Protein AF-A0A1E8BQL6-F1 (afdb_monomer)

Organism: Bacillus mycoides (NCBI:txid1405)

pLDDT: mean 75.91, std 12.11, range [37.91, 88.88]

Foldseek 3Di:
DPPPPPQLFQKEFEAEPVRHGPDIDTDGPVVVVVCVVVVWDWDDDDDSYIYTHDDPVNVVVVVVVVVVVVVVVVD

Radius of gyration: 14.59 Å; Cα contacts (8 Å, |Δi|>4): 88; chains: 1; bounding box: 39×26×45 Å

Solvent-accessible surface area (backbone atoms only — not comparable to full-atom values): 4413 Å² total; per-residue (Å²): 133,84,79,76,70,76,74,66,64,27,39,35,33,35,19,40,91,86,67,48,76,77,46,75,49,75,39,44,72,66,57,54,48,54,45,49,72,71,67,50,51,71,44,80,78,50,93,59,27,34,36,34,49,47,48,74,68,56,47,53,51,50,54,49,53,51,51,52,52,53,53,62,76,73,106

Structure (mmCIF, N/CA/C/O backbone):
data_AF-A0A1E8BQL6-F1
#
_entry.id   AF-A0A1E8BQL6-F1
#
loop_
_atom_site.group_PDB
_atom_site.id
_atom_site.type_symbol
_atom_site.label_atom_id
_atom_site.label_alt_id
_atom_site.label_comp_id
_atom_site.label_asym_id
_atom_site.label_entity_id
_atom_site.label_seq_id
_atom_site.pdbx_PDB_ins_code
_atom_site.Cartn_x
_atom_site.Cartn_y
_atom_site.Cartn_z
_atom_site.occupancy
_atom_site.B_iso_or_equiv
_atom_site.auth_seq_id
_atom_site.auth_comp_id
_atom_site.auth_asym_id
_atom_site.auth_atom_id
_atom_site.pdbx_PDB_model_num
ATOM 1 N N . MET A 1 1 ? -2.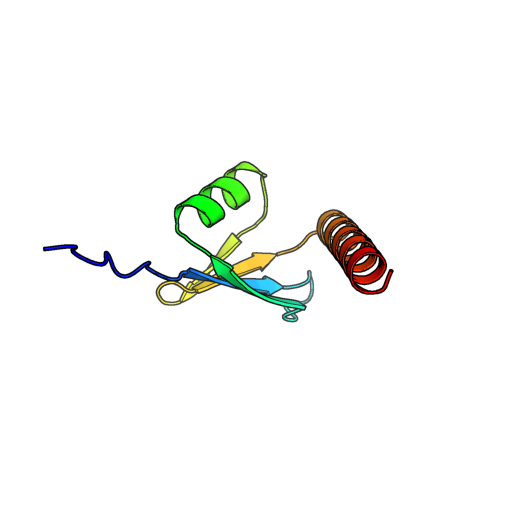345 -14.033 31.843 1.00 37.91 1 MET A N 1
ATOM 2 C CA . MET A 1 1 ? -3.326 -14.067 30.735 1.00 37.91 1 MET A CA 1
ATOM 3 C C . MET A 1 1 ? -2.912 -13.048 29.686 1.00 37.91 1 MET A C 1
ATOM 5 O O . MET A 1 1 ? -3.241 -11.876 29.811 1.00 37.91 1 MET A O 1
ATOM 9 N N . PHE A 1 2 ? -2.148 -13.467 28.679 1.00 39.50 2 PHE A N 1
ATOM 10 C CA . PHE A 1 2 ? -1.890 -12.616 27.521 1.00 39.50 2 PHE A CA 1
ATOM 11 C C . PHE A 1 2 ? -3.148 -12.638 26.656 1.00 39.50 2 PHE A C 1
ATOM 13 O O . PHE A 1 2 ? -3.390 -13.601 25.934 1.00 39.50 2 PHE A O 1
ATOM 20 N N . LYS A 1 3 ? -3.984 -11.600 26.765 1.00 40.47 3 LYS A N 1
ATOM 21 C CA . LYS A 1 3 ? -4.976 -11.317 25.728 1.00 40.47 3 LYS A CA 1
ATOM 22 C C . LYS A 1 3 ? -4.174 -11.011 24.464 1.00 40.47 3 LYS A C 1
ATOM 24 O O . LYS A 1 3 ? -3.678 -9.896 24.315 1.00 40.47 3 LYS A O 1
ATOM 29 N N . LYS A 1 4 ? -3.997 -12.007 23.588 1.00 45.06 4 LYS A N 1
ATOM 30 C CA . LYS A 1 4 ? -3.694 -11.762 22.177 1.00 45.06 4 LYS A CA 1
ATOM 31 C C . LYS A 1 4 ? -4.840 -10.880 21.688 1.00 45.06 4 LYS A C 1
ATOM 33 O O . LYS A 1 4 ? -5.924 -11.380 21.425 1.00 45.06 4 LYS A O 1
ATOM 38 N N . LYS A 1 5 ? -4.638 -9.559 21.698 1.00 50.91 5 LYS A N 1
ATOM 39 C CA . LYS A 1 5 ? -5.471 -8.646 20.924 1.00 50.91 5 LYS A CA 1
ATOM 40 C C . LYS A 1 5 ? -5.325 -9.152 19.501 1.00 50.91 5 LYS A C 1
ATOM 42 O O . LYS A 1 5 ? -4.223 -9.088 18.959 1.00 50.91 5 LYS A O 1
ATOM 47 N N . GLU A 1 6 ? -6.380 -9.764 18.979 1.00 50.94 6 GLU A N 1
ATOM 48 C CA . GLU A 1 6 ? -6.508 -10.034 17.556 1.00 50.94 6 GLU A CA 1
ATOM 49 C C . GLU A 1 6 ? -6.103 -8.744 16.850 1.00 50.94 6 GLU A C 1
ATOM 51 O O . GLU A 1 6 ? -6.721 -7.693 17.043 1.00 50.94 6 GLU A O 1
ATOM 56 N N . LYS A 1 7 ? -4.957 -8.786 16.160 1.00 56.72 7 LYS A N 1
ATOM 57 C CA . LYS A 1 7 ? -4.586 -7.710 15.256 1.00 56.72 7 LYS A CA 1
ATOM 58 C C . LYS A 1 7 ? -5.726 -7.691 14.252 1.00 56.72 7 LYS A C 1
ATOM 60 O O . LYS A 1 7 ? -5.937 -8.672 13.547 1.00 56.72 7 LYS A O 1
ATOM 65 N N . LYS A 1 8 ? -6.522 -6.626 14.272 1.00 57.50 8 LYS A N 1
ATOM 66 C CA . LYS A 1 8 ? -7.424 -6.315 13.174 1.00 57.50 8 LYS A CA 1
ATOM 67 C C . LYS A 1 8 ? -6.522 -6.115 11.962 1.00 57.50 8 LYS A C 1
ATOM 69 O O . LYS A 1 8 ? -5.943 -5.045 11.805 1.00 57.50 8 LYS A O 1
ATOM 74 N N . ASN A 1 9 ? -6.296 -7.190 11.215 1.00 69.25 9 ASN A N 1
ATOM 75 C CA . ASN A 1 9 ? -5.521 -7.155 9.991 1.00 69.25 9 ASN A CA 1
ATOM 76 C C . ASN A 1 9 ? -6.389 -6.408 8.987 1.00 69.25 9 ASN A C 1
ATOM 78 O O . ASN A 1 9 ? -7.418 -6.918 8.550 1.00 69.25 9 ASN A O 1
ATOM 82 N N . ILE A 1 10 ? -6.040 -5.152 8.737 1.00 81.94 10 ILE A N 1
ATOM 83 C CA . ILE A 1 10 ? -6.659 -4.375 7.682 1.00 81.94 10 ILE A CA 1
ATOM 84 C C . ILE A 1 10 ? -6.050 -4.855 6.383 1.00 81.94 10 ILE A C 1
ATOM 86 O O . ILE A 1 10 ? -4.837 -4.778 6.199 1.00 81.94 10 ILE A O 1
ATOM 90 N N . HIS A 1 11 ? -6.904 -5.315 5.488 1.00 86.00 11 HIS A N 1
ATOM 91 C CA . HIS A 1 11 ? -6.487 -5.720 4.168 1.00 86.00 11 HIS A CA 1
ATOM 92 C C . HIS A 1 11 ? -6.400 -4.488 3.272 1.00 86.00 11 HIS A C 1
ATOM 94 O O . HIS A 1 11 ? -7.368 -3.736 3.139 1.00 86.00 11 HIS A O 1
ATOM 100 N N . VAL A 1 12 ? -5.239 -4.253 2.674 1.00 84.25 12 VAL A N 1
ATOM 101 C CA . VAL A 1 12 ? -4.997 -3.097 1.817 1.00 84.25 12 VAL A CA 1
ATOM 102 C C . VAL A 1 12 ? -4.583 -3.560 0.430 1.00 84.25 12 VAL A C 1
ATOM 104 O O . VAL A 1 12 ? -3.651 -4.344 0.265 1.00 84.25 12 VAL A O 1
ATOM 107 N N . ARG A 1 13 ? -5.281 -3.048 -0.578 1.00 88.31 13 ARG A N 1
ATOM 108 C CA . ARG A 1 13 ? -5.039 -3.308 -1.992 1.00 88.31 13 ARG A CA 1
ATOM 109 C C . ARG A 1 13 ? -4.451 -2.067 -2.629 1.00 88.31 13 ARG A C 1
ATOM 111 O O . ARG A 1 13 ? -5.118 -1.047 -2.747 1.00 88.31 13 ARG A O 1
ATOM 118 N N . LEU A 1 14 ? -3.201 -2.143 -3.043 1.00 86.88 14 LEU A N 1
ATOM 119 C CA . LEU A 1 14 ? -2.590 -1.131 -3.879 1.00 86.88 14 LEU A CA 1
ATOM 120 C C . LEU A 1 14 ? -3.137 -1.279 -5.295 1.00 86.88 14 LEU A C 1
ATOM 122 O O . LEU A 1 14 ? -2.919 -2.306 -5.938 1.00 86.88 1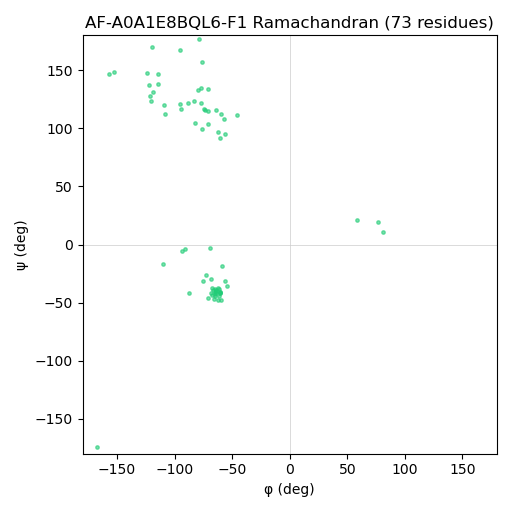4 LEU A O 1
ATOM 126 N N . VAL A 1 15 ? -3.834 -0.257 -5.772 1.00 87.31 15 VAL A N 1
ATOM 127 C CA . VAL A 1 15 ? -4.409 -0.200 -7.114 1.00 87.31 15 VAL A CA 1
ATOM 128 C C . VAL A 1 15 ? -3.740 0.898 -7.936 1.00 87.31 15 VAL A C 1
ATOM 130 O O . VAL A 1 15 ? -3.326 1.932 -7.403 1.00 87.31 15 VAL A O 1
ATOM 133 N N . ASN A 1 16 ? -3.614 0.680 -9.245 1.00 85.44 16 ASN A N 1
ATOM 134 C CA . ASN A 1 16 ? -3.135 1.709 -10.168 1.00 85.44 16 ASN A CA 1
ATOM 135 C C . ASN A 1 16 ? -4.258 2.715 -10.492 1.00 85.44 16 ASN A C 1
ATOM 137 O O . ASN A 1 16 ? -5.415 2.544 -10.102 1.00 85.44 16 ASN A O 1
ATOM 141 N N . LYS A 1 17 ? -3.943 3.758 -11.271 1.00 82.00 17 LYS A N 1
ATOM 142 C CA . LYS A 1 17 ? -4.939 4.736 -11.755 1.00 82.00 17 LYS A CA 1
ATOM 143 C C . LYS A 1 17 ? -6.071 4.124 -12.595 1.00 82.00 17 LYS A C 1
ATOM 145 O O . LYS A 1 17 ? -7.102 4.765 -12.766 1.00 82.00 17 LYS A O 1
ATOM 150 N N . GLN A 1 18 ? -5.881 2.916 -13.124 1.00 82.94 18 GLN A N 1
ATOM 151 C CA . GLN A 1 18 ? -6.874 2.169 -13.901 1.00 82.94 18 GLN A CA 1
ATOM 152 C C . GLN A 1 18 ? -7.743 1.254 -13.015 1.00 82.94 18 GLN A C 1
ATOM 154 O O . GLN A 1 18 ? -8.678 0.638 -13.519 1.00 82.94 18 GLN A O 1
ATOM 159 N N . GLY A 1 19 ? -7.466 1.184 -11.706 1.00 80.94 19 GLY A N 1
ATOM 160 C CA . GLY A 1 19 ? -8.156 0.305 -10.762 1.00 80.94 19 GLY A CA 1
ATOM 161 C C . GLY A 1 19 ? -7.649 -1.140 -10.764 1.00 80.94 19 GLY A C 1
ATOM 162 O O . GLY A 1 19 ? -8.283 -2.003 -10.163 1.00 80.94 19 GLY A O 1
ATOM 163 N N . GLU A 1 20 ? -6.527 -1.432 -11.423 1.00 85.31 20 GLU A N 1
ATOM 164 C CA . GLU A 1 20 ? -5.920 -2.764 -11.384 1.00 85.31 20 GLU A CA 1
ATOM 165 C C . GLU A 1 20 ? -5.124 -2.942 -10.096 1.00 85.31 20 GLU A C 1
ATOM 167 O O . GLU A 1 20 ? -4.324 -2.078 -9.725 1.00 85.31 20 GLU A O 1
ATOM 172 N N . ILE A 1 21 ? -5.329 -4.079 -9.432 1.00 87.31 21 ILE A N 1
ATOM 173 C CA . ILE A 1 21 ? -4.619 -4.444 -8.208 1.00 87.31 21 ILE A CA 1
ATOM 174 C C . ILE A 1 21 ? -3.174 -4.778 -8.568 1.00 87.31 21 ILE A C 1
ATOM 176 O O . ILE A 1 21 ? -2.893 -5.746 -9.270 1.00 87.31 21 ILE A O 1
ATOM 180 N N . ILE A 1 22 ? -2.263 -3.961 -8.062 1.00 85.75 22 ILE A N 1
ATOM 181 C CA . ILE A 1 22 ? -0.819 -4.112 -8.220 1.00 85.75 22 ILE A CA 1
ATOM 182 C C . ILE A 1 22 ? -0.282 -5.009 -7.111 1.00 85.75 22 ILE A C 1
ATOM 184 O O . ILE A 1 22 ? 0.585 -5.848 -7.343 1.00 85.75 22 ILE A O 1
ATOM 188 N N . ARG A 1 23 ? -0.781 -4.810 -5.884 1.00 81.56 23 ARG A N 1
ATOM 189 C CA . ARG A 1 23 ? -0.28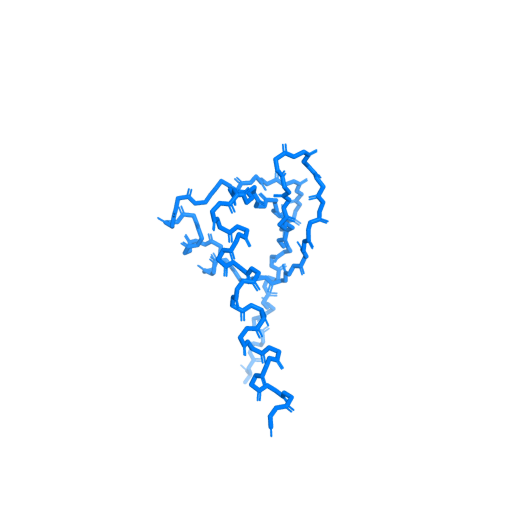1 -5.505 -4.700 1.00 81.56 23 ARG A CA 1
ATOM 190 C C . ARG A 1 23 ? -1.327 -5.542 -3.599 1.00 81.56 23 ARG A C 1
ATOM 192 O O . ARG A 1 23 ? -2.074 -4.590 -3.425 1.00 81.56 23 ARG A O 1
ATOM 199 N N . GLU A 1 24 ? -1.339 -6.612 -2.823 1.00 85.75 24 GLU A N 1
ATOM 200 C CA . GLU A 1 24 ? -2.207 -6.759 -1.654 1.00 85.75 24 GLU A CA 1
ATOM 201 C C . GLU A 1 24 ? -1.332 -7.007 -0.428 1.00 85.75 24 GLU A C 1
ATOM 203 O O . GLU A 1 24 ? -0.343 -7.741 -0.501 1.00 85.75 24 GLU A O 1
ATOM 208 N N . PHE A 1 25 ? -1.647 -6.358 0.688 1.00 79.44 25 PHE A N 1
ATOM 209 C CA . PHE A 1 25 ? -0.916 -6.533 1.934 1.00 79.44 25 PHE A CA 1
ATOM 210 C C . PHE A 1 25 ? -1.805 -6.261 3.143 1.00 79.44 25 PHE A C 1
ATOM 212 O O . PHE A 1 25 ? -2.712 -5.431 3.106 1.00 79.44 25 PHE A O 1
ATOM 219 N N . ASP A 1 26 ? -1.523 -6.959 4.237 1.00 83.81 26 ASP A N 1
ATOM 220 C CA . ASP A 1 26 ? -2.226 -6.773 5.499 1.00 83.81 26 ASP A CA 1
ATOM 221 C C . ASP A 1 26 ? -1.443 -5.812 6.399 1.00 83.81 26 ASP A C 1
ATOM 223 O O . ASP A 1 26 ? -0.295 -6.067 6.769 1.00 83.81 26 ASP A O 1
ATOM 227 N N . CYS A 1 27 ? -2.082 -4.712 6.779 1.00 79.81 27 CYS A N 1
ATOM 228 C CA . CYS A 1 27 ? -1.525 -3.674 7.638 1.00 79.81 27 CYS A CA 1
ATOM 229 C C . CYS A 1 27 ? -2.353 -3.507 8.915 1.00 79.81 27 CYS A C 1
ATOM 231 O O . CYS A 1 27 ? -3.439 -4.069 9.071 1.00 79.81 27 CYS A O 1
ATOM 233 N N . THR A 1 28 ? -1.832 -2.736 9.868 1.00 82.38 28 THR A N 1
ATOM 234 C CA . THR A 1 28 ? -2.600 -2.348 11.057 1.00 82.38 28 THR A CA 1
ATOM 235 C C . THR A 1 28 ? -3.247 -0.977 10.876 1.00 82.38 28 THR A C 1
ATOM 237 O O . THR A 1 28 ? -2.892 -0.217 9.977 1.00 82.38 28 THR A O 1
ATOM 240 N N . GLU A 1 29 ? -4.181 -0.624 11.766 1.00 81.31 29 GLU A N 1
ATOM 241 C CA . GLU A 1 29 ? -4.826 0.702 11.774 1.00 81.31 29 GLU A CA 1
ATOM 242 C C . GLU A 1 29 ? -3.802 1.840 11.869 1.00 81.31 29 GLU A C 1
ATOM 244 O O . GLU A 1 29 ? -4.007 2.908 11.298 1.00 81.31 29 GLU A O 1
ATOM 249 N N . LYS A 1 30 ? -2.678 1.593 12.552 1.00 79.31 30 LYS A N 1
ATOM 250 C CA . LYS A 1 30 ? -1.603 2.568 12.713 1.00 79.31 30 LYS A CA 1
ATOM 251 C C . LYS A 1 30 ? -0.840 2.798 11.405 1.00 79.31 30 LYS A C 1
ATOM 253 O O . LYS A 1 30 ? -0.639 3.946 11.030 1.00 79.31 30 LYS A O 1
ATOM 258 N N . ASP A 1 31 ? -0.481 1.727 10.697 1.00 79.62 31 ASP A N 1
ATOM 259 C CA . ASP A 1 31 ? 0.166 1.826 9.381 1.00 79.62 31 ASP A CA 1
ATOM 260 C C . ASP A 1 31 ? -0.743 2.554 8.380 1.00 79.62 31 ASP A C 1
ATOM 262 O O . ASP A 1 31 ? -0.301 3.434 7.645 1.00 79.62 31 ASP A O 1
ATOM 266 N N . LEU A 1 32 ? -2.045 2.242 8.399 1.00 80.62 32 LEU A N 1
ATOM 267 C CA . LEU A 1 32 ? -3.025 2.910 7.544 1.00 80.62 32 LEU A CA 1
ATOM 268 C C . LEU A 1 32 ? -3.116 4.415 7.846 1.00 80.62 32 LEU A C 1
ATOM 270 O O . LEU A 1 32 ? -3.276 5.227 6.933 1.00 80.62 32 LEU A O 1
ATOM 274 N N . GLN A 1 33 ? -3.013 4.798 9.120 1.00 81.94 33 GLN A N 1
ATOM 275 C CA . GLN A 1 33 ? -2.989 6.200 9.522 1.00 81.94 33 GLN A CA 1
ATOM 276 C C . GLN A 1 33 ? -1.738 6.917 8.995 1.00 81.94 33 GLN A C 1
ATOM 278 O O . GLN A 1 33 ? -1.880 7.990 8.414 1.00 81.94 33 GLN A O 1
ATOM 283 N N . GLU A 1 34 ? -0.552 6.307 9.097 1.00 81.31 34 GLU A N 1
ATOM 284 C CA . GLU A 1 34 ? 0.693 6.870 8.544 1.00 81.31 34 GLU A CA 1
ATOM 285 C C . GLU A 1 34 ? 0.619 7.062 7.023 1.00 81.31 34 GLU A C 1
ATOM 287 O O . GLU A 1 34 ? 1.030 8.099 6.497 1.00 81.31 34 GLU A O 1
ATOM 292 N N . VAL A 1 35 ? 0.025 6.104 6.307 1.00 78.00 35 VAL A N 1
ATOM 293 C CA . VAL A 1 35 ? -0.228 6.207 4.861 1.00 78.00 35 VAL A CA 1
ATOM 294 C C . VAL A 1 35 ? -1.142 7.391 4.532 1.00 78.00 35 VAL A C 1
ATOM 296 O O . VAL A 1 35 ? -0.901 8.119 3.562 1.00 78.00 35 VAL A O 1
ATOM 299 N N . LYS A 1 36 ? -2.182 7.597 5.347 1.00 79.38 36 LYS A N 1
ATOM 300 C CA . LYS A 1 36 ? -3.133 8.704 5.193 1.00 79.38 36 LYS A CA 1
ATOM 301 C C . LYS A 1 36 ? -2.468 10.054 5.449 1.00 79.38 36 LYS A C 1
ATOM 303 O O . LYS A 1 36 ? -2.740 11.012 4.730 1.00 79.38 36 LYS A O 1
ATOM 308 N N . GLU A 1 37 ? -1.583 10.124 6.441 1.00 80.94 37 GLU A N 1
ATOM 309 C CA . GLU A 1 37 ? -0.789 11.318 6.751 1.00 80.94 37 GLU A CA 1
ATOM 310 C C . GLU A 1 37 ? 0.251 11.628 5.668 1.00 80.94 37 GLU A C 1
ATOM 312 O O . GLU A 1 37 ? 0.526 12.795 5.402 1.00 80.94 37 GLU A O 1
ATOM 317 N N . ASN A 1 38 ? 0.756 10.608 4.968 1.00 77.12 38 ASN A N 1
ATOM 318 C CA . ASN A 1 38 ? 1.620 10.782 3.796 1.00 77.12 38 ASN A CA 1
ATOM 319 C C . ASN A 1 38 ? 0.894 11.370 2.568 1.00 77.12 38 ASN A C 1
ATOM 321 O O . ASN A 1 38 ? 1.523 11.593 1.536 1.00 77.12 38 ASN A O 1
ATOM 325 N N . GLY A 1 39 ? -0.420 11.611 2.652 1.00 71.19 39 GLY A N 1
ATOM 326 C CA . GLY A 1 39 ? -1.210 12.162 1.551 1.00 71.19 39 GLY A CA 1
ATOM 327 C C . GLY A 1 39 ? -1.546 11.143 0.462 1.00 71.19 39 GLY A C 1
ATOM 328 O O . GLY A 1 39 ? -1.875 11.532 -0.656 1.00 71.19 39 GLY A O 1
ATOM 329 N N .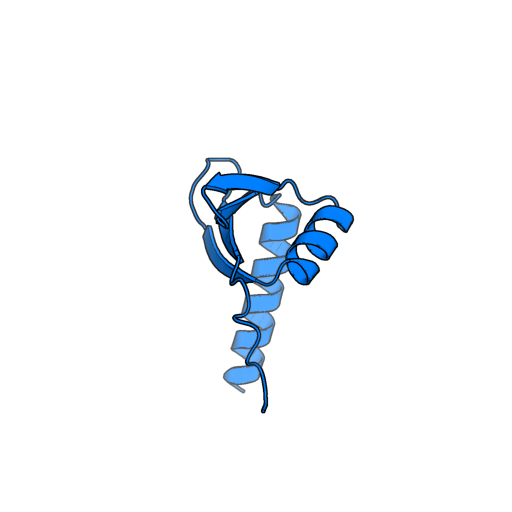 THR A 1 40 ? -1.468 9.845 0.770 1.00 79.25 40 THR A N 1
ATOM 330 C CA . THR A 1 40 ? -1.850 8.794 -0.180 1.00 79.25 40 THR A CA 1
ATOM 331 C C . THR A 1 40 ? -3.372 8.676 -0.240 1.00 79.25 40 THR A C 1
ATOM 333 O O . THR A 1 40 ? -4.039 8.652 0.797 1.00 79.25 40 THR A O 1
ATOM 336 N N . GLU A 1 41 ? -3.940 8.592 -1.444 1.00 82.06 41 GLU A N 1
ATOM 337 C CA . GLU A 1 41 ? -5.386 8.437 -1.608 1.00 82.06 41 GLU A CA 1
ATOM 338 C C . GLU A 1 41 ? -5.803 7.006 -1.244 1.00 82.06 41 GLU A C 1
ATOM 340 O O . GLU A 1 41 ? -5.402 6.039 -1.889 1.00 82.06 41 GLU A O 1
ATOM 345 N N . ILE A 1 42 ? -6.613 6.880 -0.190 1.00 83.31 42 ILE A N 1
ATOM 346 C CA . ILE A 1 42 ? -7.125 5.604 0.318 1.00 83.31 42 ILE A CA 1
ATOM 347 C C . ILE A 1 42 ? -8.649 5.597 0.231 1.00 83.31 42 ILE A C 1
ATOM 349 O O . ILE A 1 42 ? -9.309 6.524 0.707 1.00 83.31 42 ILE A O 1
ATOM 353 N N . ARG A 1 43 ? -9.221 4.529 -0.316 1.00 85.38 43 ARG A N 1
ATOM 354 C CA . ARG A 1 43 ? -10.663 4.285 -0.416 1.00 85.38 43 ARG A CA 1
ATOM 355 C C . ARG A 1 43 ? -11.034 3.082 0.433 1.00 85.38 43 ARG A C 1
ATOM 357 O O . ARG A 1 43 ? -10.325 2.091 0.448 1.00 85.38 43 ARG A O 1
ATOM 364 N N . LEU A 1 44 ? -12.139 3.160 1.161 1.00 85.94 44 LEU A N 1
ATOM 365 C CA . LEU A 1 44 ? -12.672 2.018 1.902 1.00 85.94 44 LEU A CA 1
ATOM 366 C C . LEU A 1 44 ? -13.599 1.232 0.969 1.00 85.94 44 LEU A C 1
ATOM 368 O O . LEU A 1 44 ? -14.566 1.805 0.468 1.00 85.94 44 LEU A O 1
ATOM 372 N N . VAL A 1 45 ? -13.319 -0.053 0.748 1.00 84.94 45 VAL A N 1
ATOM 373 C CA . VAL A 1 45 ? -14.110 -0.916 -0.153 1.00 84.94 45 VAL A CA 1
ATOM 374 C C . VAL A 1 45 ? -14.926 -1.987 0.553 1.00 84.94 45 VAL A C 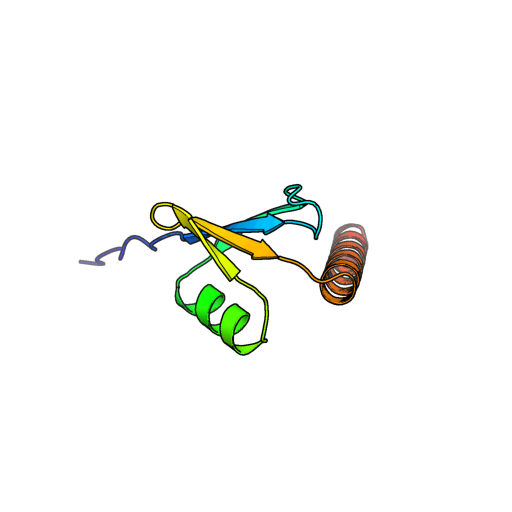1
ATOM 376 O O . VAL A 1 45 ? -15.862 -2.528 -0.029 1.00 84.94 45 VAL A O 1
ATOM 379 N N . GLY A 1 46 ? -14.618 -2.290 1.809 1.00 80.81 46 GLY A N 1
ATOM 380 C CA . GLY A 1 46 ? -15.347 -3.289 2.580 1.00 80.81 46 GLY A CA 1
ATOM 381 C C . GLY A 1 46 ? -15.001 -3.237 4.058 1.00 80.81 46 GLY A C 1
ATOM 382 O O . GLY A 1 46 ? -14.257 -2.362 4.502 1.00 80.81 46 GLY A O 1
ATOM 383 N N . ASP A 1 47 ? -15.526 -4.191 4.824 1.00 79.19 47 ASP A N 1
ATOM 384 C CA . ASP A 1 47 ? -15.196 -4.305 6.243 1.00 79.19 47 ASP A CA 1
ATOM 385 C C . ASP A 1 47 ? -13.697 -4.620 6.377 1.00 79.19 47 ASP A C 1
ATOM 387 O O . ASP A 1 47 ? -13.206 -5.624 5.859 1.00 79.19 47 ASP A O 1
ATOM 391 N N . GLN A 1 48 ? -12.950 -3.689 6.976 1.00 81.69 48 GLN A N 1
ATOM 392 C CA . GLN A 1 48 ? -11.492 -3.762 7.139 1.00 81.69 48 GLN A CA 1
ATOM 393 C C . GLN A 1 48 ? -10.695 -3.887 5.826 1.00 81.69 48 GLN A C 1
ATOM 395 O O . GLN A 1 48 ? -9.550 -4.332 5.860 1.00 81.69 48 GLN A O 1
ATOM 400 N N . SER A 1 49 ? -11.275 -3.490 4.687 1.00 85.38 49 SER A N 1
ATOM 401 C CA . SER A 1 49 ? -10.639 -3.579 3.367 1.00 85.38 49 SER A CA 1
ATOM 402 C C . SER A 1 49 ? -10.517 -2.204 2.715 1.00 85.38 49 SER A C 1
ATOM 404 O O . SER A 1 49 ? -11.524 -1.518 2.519 1.00 85.38 49 SER A O 1
ATOM 406 N N . TYR A 1 50 ? -9.298 -1.810 2.354 1.00 86.50 50 TYR A N 1
ATOM 407 C CA . TYR A 1 50 ? -8.988 -0.509 1.764 1.00 86.50 50 TYR A CA 1
ATOM 408 C C . TYR A 1 50 ? -8.276 -0.661 0.424 1.00 86.50 50 TYR A C 1
ATOM 410 O O . TYR A 1 50 ? -7.487 -1.576 0.229 1.00 86.50 50 TYR A O 1
ATOM 418 N N . GLU A 1 51 ? -8.520 0.273 -0.481 1.00 88.88 51 GLU A N 1
ATOM 419 C CA . GLU A 1 51 ? -7.809 0.435 -1.739 1.00 88.88 51 GLU A CA 1
ATOM 420 C C . GLU A 1 51 ? -6.940 1.686 -1.674 1.00 88.88 51 GLU A C 1
ATOM 422 O O . GLU A 1 51 ? -7.438 2.792 -1.473 1.00 88.88 51 GLU A O 1
ATOM 427 N N . MET A 1 52 ? -5.637 1.520 -1.842 1.00 87.88 52 MET A N 1
ATOM 428 C CA . MET A 1 52 ? -4.684 2.612 -1.975 1.00 87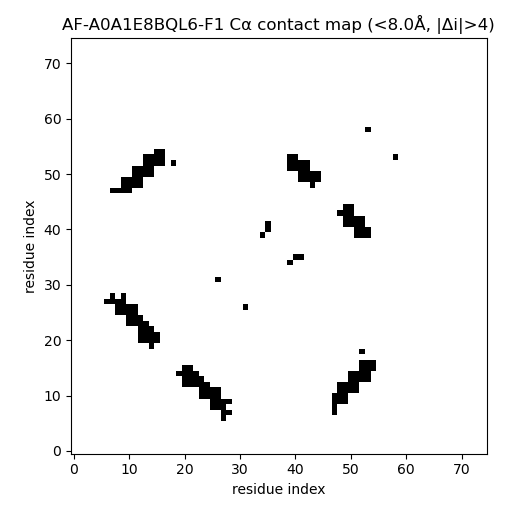.88 52 MET A CA 1
ATOM 429 C C . MET A 1 52 ? -4.459 2.895 -3.450 1.00 87.88 52 MET A C 1
ATOM 431 O O . MET A 1 52 ? -3.927 2.045 -4.160 1.00 87.88 52 MET A O 1
ATOM 435 N N . VAL A 1 53 ? -4.821 4.090 -3.907 1.00 86.06 53 VAL A N 1
ATOM 436 C CA . VAL A 1 53 ? -4.522 4.519 -5.274 1.00 86.06 53 VAL A CA 1
ATOM 437 C C . VAL A 1 53 ? -3.088 5.029 -5.301 1.00 86.06 53 VAL A C 1
ATOM 439 O O . VAL A 1 53 ? -2.794 6.128 -4.826 1.00 86.06 53 VAL A O 1
ATOM 442 N N . ALA A 1 54 ? -2.187 4.219 -5.851 1.00 80.06 54 ALA A N 1
ATOM 443 C CA . ALA A 1 54 ? -0.801 4.620 -6.023 1.00 80.06 54 ALA A CA 1
ATOM 444 C C . ALA A 1 54 ? -0.694 5.679 -7.124 1.00 80.06 54 ALA A C 1
ATOM 446 O O . ALA A 1 54 ? -1.237 5.528 -8.224 1.00 80.06 54 ALA A O 1
ATOM 447 N N . T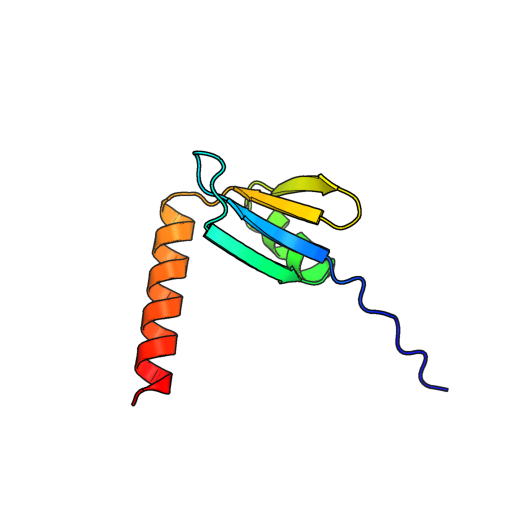HR A 1 55 ? 0.053 6.745 -6.852 1.00 81.19 55 THR A N 1
ATOM 448 C CA . THR A 1 55 ? 0.515 7.644 -7.912 1.00 81.19 55 THR A CA 1
ATOM 449 C C . THR A 1 55 ? 1.677 6.998 -8.660 1.00 81.19 55 THR A C 1
ATOM 451 O O . THR A 1 55 ? 2.378 6.154 -8.104 1.00 81.19 55 THR A O 1
ATOM 454 N N . ASP A 1 56 ? 1.918 7.412 -9.907 1.00 80.38 56 ASP A N 1
ATOM 455 C CA . ASP A 1 56 ? 3.043 6.906 -10.709 1.00 80.38 56 ASP A CA 1
ATOM 456 C C . ASP A 1 56 ? 4.387 7.078 -9.976 1.00 80.38 56 ASP A C 1
ATOM 458 O O . ASP A 1 56 ? 5.236 6.194 -10.009 1.00 80.38 56 ASP A O 1
ATOM 462 N N . GLU A 1 57 ? 4.546 8.174 -9.224 1.00 78.56 57 GLU A N 1
ATOM 463 C CA . GLU A 1 57 ? 5.746 8.425 -8.423 1.00 78.56 57 GLU A CA 1
ATOM 464 C C . GLU A 1 57 ? 5.883 7.453 -7.239 1.00 78.56 57 GLU A C 1
ATOM 466 O O . GLU A 1 57 ? 6.979 6.964 -6.960 1.00 78.56 57 GLU A O 1
ATOM 471 N N . GLN A 1 58 ? 4.786 7.150 -6.534 1.00 76.19 58 GLN A N 1
ATOM 472 C CA . GLN A 1 58 ? 4.814 6.168 -5.448 1.00 76.19 58 GLN A CA 1
ATOM 473 C C . GLN A 1 58 ? 5.064 4.753 -5.972 1.00 76.19 58 GLN A C 1
ATOM 475 O O . GLN A 1 58 ? 5.813 4.004 -5.350 1.00 76.19 58 GLN A O 1
ATOM 480 N N . LEU A 1 59 ? 4.494 4.416 -7.127 1.00 77.12 59 LEU A N 1
ATOM 481 C CA . LEU A 1 59 ? 4.737 3.164 -7.840 1.00 77.12 59 LEU A CA 1
ATOM 482 C C . LEU A 1 59 ? 6.206 2.992 -8.217 1.00 77.12 59 LEU A C 1
ATOM 484 O O . LEU A 1 59 ? 6.789 1.943 -7.951 1.00 77.12 59 LEU A O 1
ATOM 488 N N . GLU A 1 60 ? 6.822 4.027 -8.786 1.00 80.25 60 GLU A N 1
ATOM 489 C CA . GLU A 1 60 ? 8.232 3.983 -9.166 1.00 80.25 60 GLU A CA 1
ATOM 490 C C . GLU A 1 60 ? 9.146 3.856 -7.938 1.00 80.25 60 GLU A C 1
ATOM 492 O O . GLU A 1 60 ? 10.098 3.074 -7.950 1.00 80.25 60 GLU A O 1
ATOM 497 N N . LYS A 1 61 ? 8.835 4.569 -6.845 1.00 78.19 61 LYS A N 1
ATOM 498 C CA . LYS A 1 61 ? 9.548 4.424 -5.566 1.00 78.19 61 LYS A CA 1
ATOM 499 C C . LYS A 1 61 ? 9.415 3.009 -5.004 1.00 78.19 61 LYS A C 1
ATOM 501 O O . LYS A 1 61 ? 10.417 2.445 -4.575 1.00 78.19 61 LYS A O 1
ATOM 506 N N . LEU A 1 62 ? 8.215 2.429 -5.034 1.00 75.88 62 LEU A N 1
ATOM 507 C CA . LEU A 1 62 ? 7.973 1.070 -4.549 1.00 75.88 62 LEU A CA 1
ATOM 508 C C . LEU A 1 62 ? 8.778 0.043 -5.358 1.00 75.88 62 LEU A C 1
ATOM 510 O O . LEU A 1 62 ? 9.487 -0.769 -4.775 1.00 75.88 62 LEU A O 1
ATOM 514 N N . ALA A 1 63 ? 8.740 0.144 -6.690 1.00 75.44 63 ALA A N 1
ATOM 515 C CA . ALA A 1 63 ? 9.467 -0.750 -7.587 1.00 75.44 63 ALA A CA 1
ATOM 516 C C . ALA A 1 63 ? 10.989 -0.683 -7.382 1.00 75.44 63 ALA A C 1
ATOM 518 O O . ALA A 1 63 ? 11.664 -1.711 -7.421 1.00 75.44 63 ALA A O 1
ATOM 519 N N . ARG A 1 64 ? 11.539 0.513 -7.127 1.00 77.00 64 ARG A N 1
ATOM 520 C CA . ARG A 1 64 ? 12.966 0.675 -6.802 1.00 77.00 64 ARG A CA 1
ATOM 521 C C . ARG A 1 64 ? 13.327 0.017 -5.474 1.00 77.00 64 ARG A C 1
ATOM 523 O O . ARG A 1 64 ? 14.291 -0.736 -5.432 1.00 77.00 64 ARG A O 1
ATOM 530 N N . VAL A 1 65 ? 12.531 0.246 -4.428 1.00 74.50 65 VAL A N 1
ATOM 531 C CA . VAL A 1 65 ? 12.753 -0.369 -3.109 1.00 74.50 65 VAL A CA 1
ATOM 532 C C . VAL A 1 65 ? 12.678 -1.895 -3.199 1.00 74.50 65 VAL A C 1
ATOM 534 O O . VAL A 1 65 ? 13.508 -2.581 -2.611 1.00 74.50 65 VAL A O 1
ATOM 537 N N . GLU A 1 66 ? 11.731 -2.445 -3.962 1.00 69.38 66 GLU A N 1
ATOM 538 C CA . GLU A 1 66 ? 11.649 -3.893 -4.187 1.00 69.38 66 GLU A CA 1
ATOM 539 C C . GLU A 1 66 ? 12.870 -4.437 -4.935 1.00 69.38 66 GLU A C 1
ATOM 541 O O . GLU A 1 66 ? 13.406 -5.471 -4.542 1.00 69.38 66 GLU A O 1
ATOM 546 N N . ALA A 1 67 ? 13.352 -3.729 -5.959 1.00 73.25 67 ALA A N 1
ATOM 547 C CA . ALA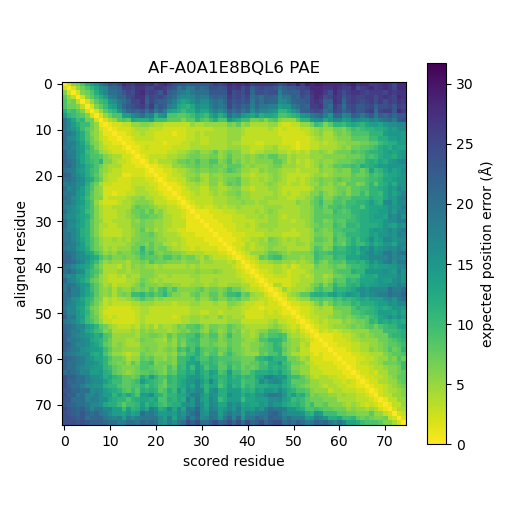 A 1 67 ? 14.552 -4.122 -6.693 1.00 73.25 67 ALA A CA 1
ATOM 548 C C . ALA A 1 67 ? 15.820 -4.076 -5.821 1.00 73.25 67 ALA A C 1
ATOM 550 O O . ALA A 1 67 ? 16.670 -4.957 -5.937 1.00 73.25 67 ALA A O 1
ATOM 551 N N . GLU A 1 68 ? 15.945 -3.085 -4.933 1.00 70.69 68 GLU A N 1
ATOM 552 C CA . GLU A 1 68 ? 17.061 -2.990 -3.981 1.00 70.69 68 GLU A CA 1
ATOM 553 C C . GLU A 1 68 ? 17.017 -4.120 -2.940 1.00 70.69 68 GLU A C 1
ATOM 555 O O . GLU A 1 68 ? 18.037 -4.761 -2.691 1.00 70.69 68 GLU A O 1
ATOM 560 N N . ILE A 1 69 ? 15.837 -4.432 -2.391 1.00 70.50 69 ILE A N 1
ATOM 561 C CA . ILE A 1 69 ? 15.663 -5.544 -1.442 1.00 70.50 69 ILE A CA 1
ATOM 562 C C . ILE A 1 69 ? 15.946 -6.893 -2.121 1.00 70.50 69 ILE A C 1
ATOM 564 O O . ILE A 1 69 ? 16.619 -7.742 -1.537 1.00 70.50 69 ILE A O 1
ATOM 568 N N . GLU A 1 70 ? 15.469 -7.112 -3.350 1.00 68.00 70 GLU A N 1
ATOM 569 C CA . GLU A 1 70 ? 15.744 -8.351 -4.090 1.00 68.00 70 GLU A CA 1
ATOM 570 C C . GLU A 1 70 ? 17.240 -8.500 -4.405 1.00 68.00 70 GLU A C 1
ATOM 572 O O . GLU A 1 70 ? 17.791 -9.596 -4.274 1.00 68.00 70 GLU A O 1
ATOM 577 N N . ALA A 1 71 ? 17.914 -7.406 -4.772 1.00 71.06 71 ALA A N 1
ATOM 578 C CA . ALA A 1 71 ? 19.350 -7.409 -5.026 1.00 71.06 71 ALA A CA 1
ATOM 579 C C . ALA A 1 71 ? 20.163 -7.749 -3.766 1.00 71.06 71 ALA A C 1
ATOM 581 O O . ALA A 1 71 ? 21.126 -8.507 -3.862 1.00 71.06 71 ALA A O 1
ATOM 582 N N . GLU A 1 72 ? 19.761 -7.248 -2.596 1.00 62.97 72 GLU A N 1
ATOM 583 C CA . GLU A 1 72 ? 20.459 -7.502 -1.331 1.00 62.97 72 GLU A CA 1
ATOM 584 C C . GLU A 1 72 ? 20.200 -8.913 -0.774 1.00 62.97 72 GLU A C 1
ATOM 586 O O . GLU A 1 72 ? 21.090 -9.511 -0.179 1.00 62.97 72 GLU A O 1
ATOM 591 N N . ILE A 1 73 ? 19.022 -9.502 -1.017 1.00 67.38 73 ILE A N 1
ATOM 592 C CA . ILE A 1 73 ? 18.727 -10.898 -0.630 1.00 67.38 73 ILE A CA 1
ATOM 593 C C . ILE A 1 73 ? 19.476 -11.908 -1.518 1.00 67.38 73 ILE A C 1
ATOM 595 O O . ILE A 1 73 ? 19.719 -13.044 -1.105 1.00 67.38 73 ILE A O 1
ATOM 599 N N . LYS A 1 74 ? 19.811 -11.524 -2.754 1.00 59.69 74 LYS A N 1
ATOM 600 C CA . LYS A 1 74 ? 20.480 -12.391 -3.736 1.00 59.69 74 LYS A CA 1
ATOM 601 C C . LYS A 1 74 ? 22.013 -12.264 -3.727 1.00 59.69 74 LYS A C 1
ATOM 603 O O . LYS A 1 74 ? 22.659 -13.014 -4.463 1.00 59.69 74 LYS A O 1
ATOM 608 N N . ALA A 1 75 ? 22.561 -11.328 -2.949 1.00 52.06 75 ALA A N 1
ATOM 609 C CA . ALA A 1 75 ? 23.995 -11.115 -2.735 1.00 52.06 75 ALA A CA 1
ATOM 610 C C . ALA A 1 75 ? 24.547 -12.029 -1.627 1.00 52.06 75 ALA A C 1
ATOM 612 O O . ALA A 1 75 ? 25.703 -12.487 -1.786 1.00 52.06 75 ALA A O 1
#

Sequence (75 aa):
MFKKKEKKNIHVRLVNKQGEIIREFDCTEKDLQEVKENGTEIRLVGDQSYEMVATDEQLEKLARVEAEIEAEIKA

Secondary structure (DSSP, 8-state):
---------EEEEEE-TTS-EEEEEEE-HHHHHHHHHTT-EEEEEETTEEEEE--HHHHHHHHHHHHHHHHHH--

Mean predicted aligned error: 9.21 Å

Nearest PDB structures (fo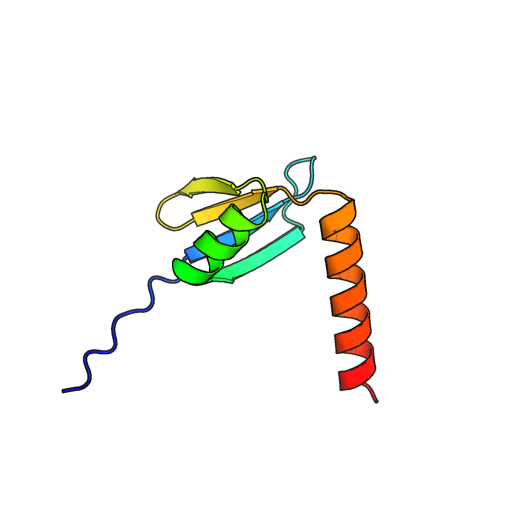ldseek):
  7xht-assembly1_A  TM=5.260E-01  e=2.931E-01  metagenome
  8ctl-assembly1_D  TM=5.259E-01  e=5.791E-01  synthetic construct
  8csz-assembly1_D  TM=5.232E-01  e=8.140E-01  synthetic construct
  7utn-assembly1_D  TM=5.174E-01  e=9.984E-01  synthetic construct